Protein AF-A0A972NHW4-F1 (afdb_monomer_lite)

Radius of gyration: 21.45 Å; chains: 1; bounding box: 63×62×29 Å

Secondary structure (DSSP, 8-state):
--------S-PPP------HHHHHHHHHHTTT-HHHHHHHHHHHHHHHHHH--HHHHHHHHHS--PPP-----PPP---

Sequence (79 aa):
MARRRKAGPKYKKISISVPKSFYYILLGVAQGDEKKLNKLIRGIIEDKFRESTVEELQAYIAKPEPEPEEKEELPPEQP

Structure (mmCIF, N/CA/C/O backbone):
data_AF-A0A972NHW4-F1
#
_entry.id   AF-A0A972NHW4-F1
#
loop_
_atom_site.group_PDB
_atom_site.id
_atom_site.type_symbol
_atom_site.label_atom_id
_atom_site.label_alt_id
_atom_site.label_comp_id
_atom_site.label_asym_id
_atom_site.label_entity_id
_atom_site.label_seq_id
_atom_site.pdbx_PDB_ins_code
_atom_site.Cartn_x
_atom_site.Cartn_y
_atom_site.Cartn_z
_atom_site.occupancy
_atom_site.B_iso_or_equiv
_atom_site.auth_seq_id
_atom_site.auth_comp_id
_atom_site.auth_asym_id
_atom_site.auth_atom_id
_atom_site.pdbx_PDB_model_num
ATOM 1 N N . MET A 1 1 ? 31.625 20.894 -1.901 1.00 39.22 1 MET A N 1
ATOM 2 C CA . MET A 1 1 ? 31.276 19.796 -0.968 1.00 39.22 1 MET A CA 1
ATOM 3 C C . MET A 1 1 ? 29.762 19.759 -0.802 1.00 39.22 1 MET A C 1
ATOM 5 O O . MET A 1 1 ? 29.184 20.766 -0.410 1.00 39.22 1 MET A O 1
ATOM 9 N N . ALA A 1 2 ? 29.100 18.662 -1.177 1.00 52.19 2 ALA A N 1
ATOM 10 C CA . ALA A 1 2 ? 27.641 18.566 -1.120 1.00 52.19 2 ALA A CA 1
ATOM 11 C C . ALA A 1 2 ? 27.148 18.620 0.338 1.00 52.19 2 ALA A C 1
ATOM 13 O O . ALA A 1 2 ? 27.553 17.806 1.169 1.00 52.19 2 ALA A O 1
ATOM 14 N N . ARG A 1 3 ? 26.275 19.589 0.652 1.00 50.59 3 ARG A N 1
ATOM 15 C CA . ARG A 1 3 ? 25.586 19.699 1.947 1.00 50.59 3 ARG A CA 1
ATOM 16 C C . ARG A 1 3 ? 24.811 18.404 2.199 1.00 50.59 3 ARG A C 1
ATOM 18 O O . ARG A 1 3 ? 23.762 18.174 1.601 1.00 50.59 3 ARG A O 1
ATOM 25 N N . ARG A 1 4 ? 25.326 17.566 3.101 1.00 57.03 4 ARG A N 1
ATOM 26 C CA . ARG A 1 4 ? 24.623 16.400 3.642 1.00 57.03 4 ARG A CA 1
ATOM 27 C C . ARG A 1 4 ? 23.356 16.929 4.321 1.00 57.03 4 ARG A C 1
ATOM 29 O O . ARG A 1 4 ? 23.432 17.513 5.401 1.00 57.03 4 ARG A O 1
ATOM 36 N N . ARG A 1 5 ? 22.199 16.810 3.659 1.00 57.62 5 ARG A N 1
ATOM 37 C CA . ARG A 1 5 ? 20.901 17.099 4.281 1.00 57.62 5 ARG A CA 1
ATOM 38 C C . ARG A 1 5 ? 20.824 16.212 5.521 1.00 57.62 5 ARG A C 1
ATOM 40 O O . ARG A 1 5 ? 20.897 14.992 5.389 1.00 57.62 5 ARG A O 1
ATOM 47 N N . LYS A 1 6 ? 20.788 16.822 6.711 1.00 49.69 6 LYS A N 1
ATOM 48 C CA . LYS A 1 6 ? 20.586 16.111 7.977 1.00 49.69 6 LYS A CA 1
ATOM 49 C C . LYS A 1 6 ? 19.312 15.292 7.796 1.00 49.69 6 LYS A C 1
ATOM 51 O O . LYS A 1 6 ? 18.239 15.868 7.643 1.00 49.69 6 LYS A O 1
ATOM 56 N N . ALA A 1 7 ? 19.452 13.972 7.688 1.00 51.56 7 ALA A N 1
ATOM 57 C CA . ALA A 1 7 ? 18.304 13.087 7.659 1.00 51.56 7 ALA A CA 1
ATOM 58 C C . ALA A 1 7 ? 17.511 13.375 8.938 1.00 51.56 7 ALA A C 1
ATOM 60 O O . ALA A 1 7 ? 18.108 13.442 10.015 1.00 51.56 7 ALA A O 1
ATOM 61 N N . GLY A 1 8 ? 16.212 13.640 8.791 1.00 58.31 8 GLY A N 1
ATOM 62 C CA . GLY A 1 8 ? 15.306 13.869 9.912 1.00 58.31 8 GLY A CA 1
ATOM 63 C C . GLY A 1 8 ? 15.295 12.688 10.895 1.00 58.31 8 GLY A C 1
ATOM 64 O O . GLY A 1 8 ? 16.040 11.721 10.701 1.00 58.31 8 GLY A O 1
ATOM 65 N N . PRO A 1 9 ? 14.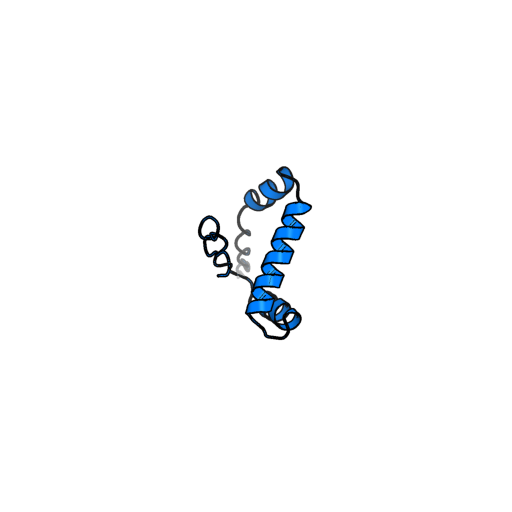471 12.745 11.958 1.00 58.34 9 PRO A N 1
ATOM 66 C CA . PRO A 1 9 ? 14.348 11.649 12.922 1.00 58.34 9 PRO A CA 1
ATOM 67 C C . PRO A 1 9 ? 14.264 10.315 12.175 1.00 58.34 9 PRO A C 1
ATOM 69 O O . PRO A 1 9 ? 13.478 10.192 11.236 1.00 58.34 9 PRO A O 1
ATOM 72 N N . LYS A 1 10 ? 15.151 9.365 12.517 1.00 60.22 10 LYS A N 1
ATOM 73 C CA . LYS A 1 10 ? 15.273 8.067 11.835 1.00 60.22 10 LYS A CA 1
ATOM 74 C C . LYS A 1 10 ? 13.873 7.475 11.699 1.00 60.22 10 LYS A C 1
ATOM 76 O O . LYS A 1 10 ? 13.294 7.071 12.703 1.00 60.22 10 LYS A O 1
ATOM 81 N N . TYR A 1 11 ? 13.335 7.463 10.479 1.00 65.44 11 TYR A N 1
ATOM 82 C CA . TYR A 1 11 ? 12.014 6.910 10.209 1.00 65.44 11 TYR A CA 1
ATOM 83 C C . TYR A 1 11 ? 11.956 5.503 10.806 1.00 65.44 11 TYR A C 1
ATOM 85 O O . TYR A 1 11 ? 12.811 4.663 10.505 1.00 65.44 11 TYR A O 1
ATOM 93 N N . LYS A 1 12 ? 10.998 5.271 11.710 1.00 75.56 12 LYS A N 1
ATOM 94 C CA . LYS A 1 12 ? 10.796 3.953 12.308 1.00 75.56 12 LYS A CA 1
ATOM 95 C C . LYS A 1 12 ? 10.461 3.007 11.157 1.00 75.56 12 LYS A C 1
ATOM 97 O O . LYS A 1 12 ? 9.528 3.267 10.403 1.00 75.56 12 LYS A O 1
ATOM 102 N N . LYS A 1 13 ? 11.262 1.955 10.972 1.00 82.44 13 LYS A N 1
ATOM 103 C CA . LYS A 1 13 ? 10.914 0.903 10.015 1.00 82.44 13 LYS A CA 1
ATOM 104 C C . LYS A 1 13 ? 9.652 0.228 10.539 1.00 82.44 13 LYS A C 1
ATOM 106 O O . LYS A 1 13 ? 9.636 -0.203 11.690 1.00 82.44 13 LYS A O 1
ATOM 111 N N . ILE A 1 14 ? 8.615 0.180 9.714 1.00 83.75 14 ILE A N 1
ATOM 112 C CA . ILE A 1 14 ? 7.360 -0.495 10.029 1.00 83.75 14 ILE A CA 1
ATOM 113 C C . ILE A 1 14 ? 7.283 -1.718 9.122 1.00 83.75 14 ILE A C 1
ATOM 115 O O . ILE A 1 14 ? 7.488 -1.610 7.914 1.00 83.75 14 ILE A O 1
ATOM 119 N N . SER A 1 15 ? 7.032 -2.877 9.717 1.00 88.12 15 SER A N 1
ATOM 120 C CA . SER A 1 15 ? 6.663 -4.093 9.001 1.00 88.12 15 SER A CA 1
ATOM 121 C C . SER A 1 15 ? 5.146 -4.145 8.899 1.00 88.12 15 SER A C 1
ATOM 123 O O . SER A 1 15 ? 4.463 -4.027 9.916 1.00 88.12 15 SER A O 1
ATOM 125 N N . ILE A 1 16 ? 4.631 -4.323 7.688 1.00 87.81 16 ILE A N 1
ATOM 126 C CA . ILE A 1 16 ? 3.205 -4.535 7.448 1.00 87.81 16 ILE A CA 1
ATOM 127 C C . ILE A 1 16 ? 2.981 -5.974 7.001 1.00 87.81 16 ILE A C 1
ATOM 129 O O . ILE A 1 16 ? 3.710 -6.488 6.152 1.00 87.81 16 ILE A O 1
ATOM 133 N N . SER A 1 17 ? 1.970 -6.611 7.580 1.00 90.19 17 SER A N 1
ATOM 134 C CA . SER A 1 17 ? 1.495 -7.922 7.150 1.00 90.19 17 SER A CA 1
ATOM 135 C C . SER A 1 17 ? 0.349 -7.709 6.173 1.00 90.19 17 SER A C 1
ATOM 137 O O . SER A 1 17 ? -0.594 -6.983 6.477 1.00 90.19 17 SER A O 1
ATOM 139 N N . VAL A 1 18 ? 0.433 -8.324 4.998 1.00 91.00 18 VAL A N 1
ATOM 140 C CA . VAL A 1 18 ? -0.610 -8.250 3.970 1.00 91.00 18 VAL A CA 1
ATOM 141 C C . VAL A 1 18 ? -0.886 -9.642 3.401 1.00 91.00 18 VAL A C 1
ATOM 143 O O . VAL A 1 18 ? 0.022 -10.480 3.394 1.00 91.00 18 VAL A O 1
ATOM 146 N N 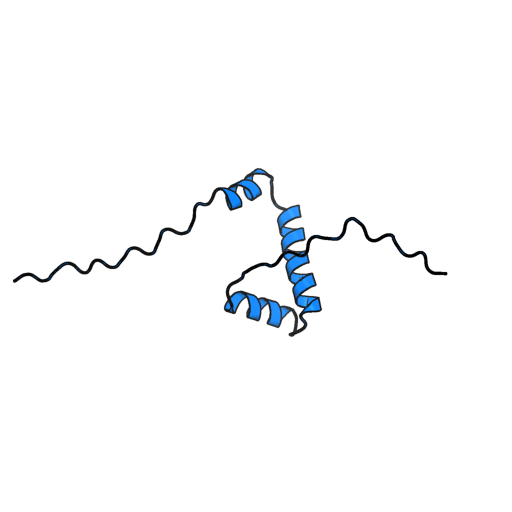. PRO A 1 19 ? -2.103 -9.908 2.890 1.00 96.19 19 PRO A N 1
ATOM 147 C CA . PRO A 1 19 ? -2.392 -11.146 2.177 1.00 96.19 19 PRO A CA 1
ATOM 148 C C . PRO A 1 19 ? -1.414 -11.372 1.019 1.00 96.19 19 PRO A C 1
ATOM 150 O O . PRO A 1 19 ? -1.052 -10.437 0.300 1.00 96.19 19 PRO A O 1
ATOM 153 N N . LYS A 1 20 ? -1.019 -12.632 0.802 1.00 96.00 20 LYS A N 1
ATOM 154 C CA . LYS A 1 20 ? -0.055 -13.013 -0.245 1.00 96.00 20 LYS A CA 1
ATOM 155 C C . LYS A 1 20 ? -0.494 -12.532 -1.631 1.00 96.00 20 LYS A C 1
ATOM 157 O O . LYS A 1 20 ? 0.317 -12.001 -2.383 1.00 96.00 20 LYS A O 1
ATOM 162 N N . SER A 1 21 ? -1.780 -12.676 -1.949 1.00 96.75 21 SER A N 1
ATOM 163 C CA . SER A 1 21 ? -2.376 -12.185 -3.197 1.00 96.75 21 SER A CA 1
ATOM 164 C C . SER A 1 21 ? -2.189 -10.676 -3.359 1.00 96.75 21 SER A C 1
ATOM 166 O O . SER A 1 21 ? -1.707 -10.223 -4.394 1.00 96.75 21 SER A O 1
ATOM 168 N N . PHE A 1 22 ? -2.490 -9.905 -2.314 1.00 95.88 22 PHE A N 1
ATOM 169 C CA . PHE A 1 22 ? -2.358 -8.452 -2.321 1.00 95.88 22 PHE A CA 1
ATOM 170 C C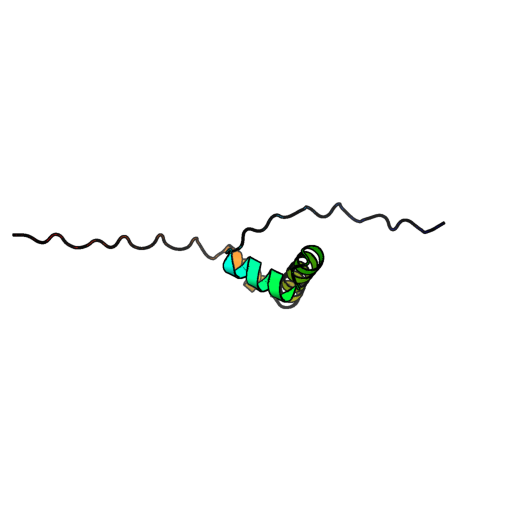 . PHE A 1 22 ? -0.907 -8.007 -2.524 1.00 95.88 22 PHE A C 1
ATOM 172 O O . PHE A 1 22 ? -0.639 -7.130 -3.346 1.00 95.88 22 PHE A O 1
ATOM 179 N N . TYR A 1 23 ? 0.041 -8.666 -1.852 1.00 95.81 23 TYR A N 1
ATOM 180 C CA . TYR A 1 23 ? 1.468 -8.424 -2.064 1.00 95.81 23 TYR A CA 1
ATOM 181 C C . TYR A 1 23 ? 1.870 -8.615 -3.533 1.00 95.81 23 TYR A C 1
ATOM 183 O O . TYR A 1 23 ? 2.489 -7.723 -4.110 1.00 95.81 23 TYR A O 1
ATOM 191 N N . TYR A 1 24 ? 1.497 -9.738 -4.160 1.00 97.25 24 TYR A N 1
ATOM 192 C CA . TYR A 1 24 ? 1.888 -10.008 -5.548 1.00 97.25 24 TYR A CA 1
ATOM 193 C C . TYR A 1 24 ? 1.212 -9.084 -6.558 1.00 97.25 24 TYR A C 1
ATOM 195 O O . TYR A 1 24 ? 1.844 -8.727 -7.550 1.00 97.25 24 TYR A O 1
ATOM 203 N N . ILE A 1 25 ? -0.023 -8.646 -6.299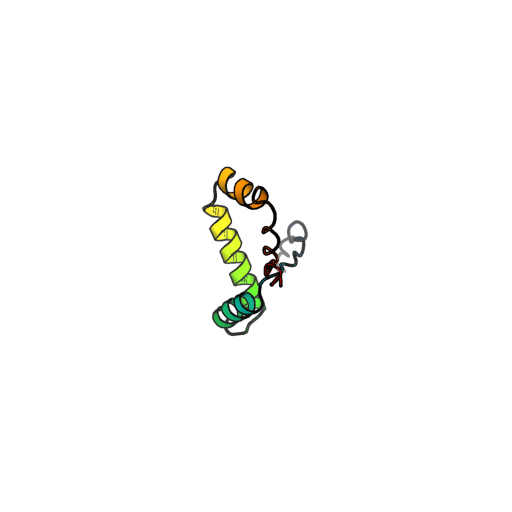 1.00 97.25 25 ILE A N 1
ATOM 204 C CA . ILE A 1 25 ? -0.686 -7.628 -7.125 1.00 97.25 25 ILE A CA 1
ATOM 205 C C . ILE A 1 25 ? 0.123 -6.328 -7.086 1.00 97.25 25 ILE A C 1
ATOM 207 O O . ILE A 1 25 ? 0.511 -5.811 -8.134 1.00 97.25 25 ILE A O 1
ATOM 211 N N . LEU A 1 26 ? 0.446 -5.829 -5.888 1.00 96.62 26 LEU A N 1
ATOM 212 C CA . LEU A 1 26 ? 1.232 -4.602 -5.738 1.00 96.62 26 LEU A CA 1
ATOM 213 C C . LEU A 1 26 ? 2.643 -4.746 -6.317 1.00 96.62 26 LEU A C 1
ATOM 215 O O . LEU A 1 26 ? 3.161 -3.812 -6.928 1.00 96.62 26 LEU A O 1
ATOM 219 N N . LEU A 1 27 ? 3.263 -5.916 -6.158 1.00 97.31 27 LEU A N 1
ATOM 220 C CA . LEU A 1 27 ? 4.568 -6.207 -6.740 1.00 97.31 27 LEU A CA 1
ATOM 221 C C . LEU A 1 27 ? 4.511 -6.221 -8.275 1.00 97.31 27 LEU A C 1
ATOM 223 O O . LEU A 1 27 ? 5.419 -5.695 -8.916 1.00 97.31 27 LEU A O 1
ATOM 227 N N . GLY A 1 28 ? 3.441 -6.761 -8.865 1.00 97.94 28 GLY A N 1
ATOM 228 C CA . GLY A 1 28 ? 3.191 -6.716 -10.306 1.00 97.94 28 GLY A CA 1
ATOM 229 C C . GLY A 1 28 ? 3.058 -5.283 -10.824 1.00 97.94 28 GLY A C 1
ATOM 230 O O . GLY A 1 28 ? 3.721 -4.921 -11.795 1.00 97.94 28 GLY A O 1
ATOM 231 N N . VAL A 1 29 ? 2.301 -4.433 -10.119 1.00 97.19 29 VAL A N 1
ATOM 232 C CA . VAL A 1 29 ? 2.209 -2.986 -10.411 1.00 97.19 29 VAL A CA 1
ATOM 233 C C . VAL A 1 29 ? 3.581 -2.313 -10.304 1.00 97.19 29 VAL A C 1
ATOM 235 O O . VAL A 1 29 ? 3.950 -1.487 -11.138 1.00 97.19 29 VAL A O 1
ATOM 238 N N . ALA A 1 30 ? 4.382 -2.709 -9.315 1.00 97.62 30 ALA A N 1
ATOM 239 C CA . ALA A 1 30 ? 5.756 -2.253 -9.136 1.00 97.62 30 ALA A CA 1
ATOM 240 C C . ALA A 1 30 ? 6.766 -2.904 -10.106 1.00 97.62 30 ALA A C 1
ATOM 242 O O . ALA A 1 30 ? 7.968 -2.656 -9.983 1.00 97.62 30 ALA A O 1
ATOM 243 N N . GLN A 1 31 ? 6.310 -3.705 -11.075 1.00 97.19 31 GLN A N 1
ATOM 244 C CA . GLN A 1 31 ? 7.140 -4.387 -12.075 1.00 97.19 31 GLN A CA 1
ATOM 245 C C . GLN A 1 31 ? 8.213 -5.301 -11.457 1.00 97.19 31 GLN A C 1
ATOM 247 O O . GLN A 1 31 ? 9.331 -5.385 -11.963 1.00 97.19 31 GLN A O 1
ATOM 252 N N . GLY A 1 32 ? 7.904 -5.945 -10.329 1.00 96.56 32 GLY A N 1
ATOM 253 C CA . GLY A 1 32 ? 8.838 -6.821 -9.618 1.00 96.56 32 GLY A CA 1
ATOM 254 C C . GLY A 1 32 ? 9.928 -6.098 -8.817 1.00 96.56 32 GLY A C 1
ATOM 255 O O . GLY A 1 32 ? 10.759 -6.759 -8.202 1.00 96.56 32 GLY A O 1
ATOM 256 N N . ASP A 1 33 ? 9.950 -4.761 -8.794 1.00 97.50 33 ASP A N 1
ATOM 257 C CA . ASP A 1 33 ? 10.970 -3.982 -8.084 1.00 97.50 33 ASP A CA 1
ATOM 258 C C . ASP A 1 33 ? 10.511 -3.634 -6.659 1.00 97.50 33 ASP A C 1
ATOM 260 O O . ASP A 1 33 ? 9.636 -2.788 -6.445 1.00 97.50 33 ASP A O 1
ATOM 264 N N . GLU A 1 34 ? 11.155 -4.237 -5.656 1.00 94.44 34 GLU A N 1
ATOM 265 C CA . GLU A 1 34 ? 10.858 -3.996 -4.238 1.00 94.44 34 GLU A CA 1
ATOM 266 C C . GLU A 1 34 ? 11.032 -2.528 -3.813 1.00 94.44 34 GLU A C 1
ATOM 268 O O . GLU A 1 34 ? 10.329 -2.038 -2.923 1.00 94.44 34 GLU A O 1
ATOM 273 N N . LYS A 1 35 ? 11.950 -1.774 -4.430 1.00 94.81 35 LYS A N 1
ATOM 274 C CA . LYS A 1 35 ? 12.118 -0.346 -4.114 1.00 94.81 35 LYS A CA 1
ATOM 275 C C . LYS A 1 35 ? 10.939 0.463 -4.641 1.00 94.81 35 LYS A C 1
ATOM 277 O O . LYS A 1 35 ? 10.514 1.406 -3.969 1.00 94.81 35 LYS A O 1
ATOM 282 N N . LYS A 1 36 ? 10.410 0.116 -5.819 1.00 97.00 36 LYS A N 1
ATOM 283 C CA . LYS A 1 36 ? 9.184 0.727 -6.358 1.00 97.00 36 LYS A CA 1
ATOM 284 C C . LYS A 1 36 ? 7.969 0.324 -5.532 1.00 97.00 36 LYS A C 1
ATOM 286 O O . LYS A 1 36 ? 7.171 1.200 -5.218 1.00 97.00 36 LYS A O 1
ATOM 291 N N . LEU A 1 37 ? 7.886 -0.932 -5.093 1.00 96.12 37 LEU A N 1
ATOM 292 C CA . LEU A 1 37 ? 6.825 -1.410 -4.205 1.00 96.12 37 LEU A CA 1
ATOM 293 C C . LEU A 1 37 ? 6.771 -0.596 -2.906 1.00 96.12 37 LEU A C 1
ATOM 295 O O . LEU A 1 37 ? 5.717 -0.089 -2.535 1.00 96.12 37 LEU A O 1
ATOM 299 N N . ASN A 1 38 ? 7.917 -0.386 -2.255 1.00 94.06 38 ASN A N 1
ATOM 300 C CA . ASN A 1 38 ? 7.984 0.432 -1.041 1.00 94.06 38 ASN A CA 1
ATOM 301 C C . ASN A 1 38 ? 7.539 1.886 -1.281 1.00 94.06 38 ASN A C 1
ATOM 303 O O . ASN A 1 38 ? 6.879 2.481 -0.429 1.00 94.06 38 ASN A O 1
ATOM 307 N N . LYS A 1 39 ? 7.879 2.469 -2.440 1.00 95.19 39 LYS A N 1
ATOM 308 C CA . LYS A 1 39 ? 7.407 3.812 -2.821 1.00 95.19 39 LYS A CA 1
ATOM 309 C C . LYS A 1 39 ? 5.903 3.835 -3.092 1.00 95.19 39 LYS A C 1
ATOM 311 O O . LYS A 1 39 ? 5.250 4.780 -2.670 1.00 95.19 39 LYS A O 1
ATOM 316 N N . LEU A 1 40 ? 5.375 2.810 -3.759 1.00 95.69 40 LEU A N 1
ATOM 317 C CA . LEU A 1 40 ? 3.954 2.657 -4.062 1.00 95.69 40 LEU A CA 1
ATOM 318 C C . LEU A 1 40 ? 3.132 2.565 -2.775 1.00 95.69 40 LEU A C 1
ATOM 320 O O . LEU A 1 40 ? 2.222 3.362 -2.582 1.00 95.69 40 LEU A O 1
ATOM 324 N N . ILE A 1 41 ? 3.500 1.652 -1.871 1.00 94.31 41 ILE A N 1
ATOM 325 C CA . ILE A 1 41 ? 2.839 1.481 -0.569 1.00 94.31 41 ILE A CA 1
ATOM 326 C C . ILE A 1 41 ? 2.846 2.801 0.202 1.00 94.31 41 ILE A C 1
ATOM 328 O O . ILE A 1 41 ? 1.823 3.220 0.737 1.00 94.31 41 ILE A O 1
ATOM 332 N N . ARG A 1 42 ? 3.994 3.486 0.227 1.00 92.94 42 ARG A N 1
ATOM 333 C CA . ARG A 1 42 ? 4.106 4.792 0.872 1.00 92.94 42 ARG A CA 1
ATOM 334 C C . ARG A 1 42 ? 3.176 5.833 0.244 1.00 92.94 42 ARG A C 1
ATOM 336 O O . ARG A 1 42 ? 2.526 6.550 0.992 1.00 92.94 42 ARG A O 1
ATOM 343 N N . GLY A 1 43 ? 3.112 5.904 -1.086 1.00 94.19 43 GLY A N 1
ATOM 344 C CA . GLY A 1 43 ? 2.212 6.810 -1.803 1.00 94.19 43 GLY A CA 1
ATOM 345 C C . GLY A 1 43 ? 0.750 6.558 -1.445 1.00 94.19 43 GLY A C 1
ATOM 346 O O . GLY A 1 43 ? 0.075 7.478 -1.013 1.00 94.19 43 GLY A O 1
ATOM 347 N N . ILE A 1 44 ? 0.309 5.296 -1.487 1.00 93.69 44 ILE A N 1
ATOM 348 C CA . ILE A 1 44 ? -1.064 4.902 -1.127 1.00 93.69 44 ILE A CA 1
ATOM 349 C C . ILE A 1 44 ? -1.422 5.356 0.295 1.00 93.69 44 ILE A C 1
ATOM 351 O O . ILE A 1 44 ? -2.500 5.903 0.517 1.00 93.69 44 ILE A O 1
ATOM 355 N N . ILE A 1 45 ? -0.522 5.146 1.262 1.00 91.38 45 ILE A N 1
ATOM 356 C CA . ILE A 1 45 ? -0.749 5.558 2.655 1.00 91.38 45 ILE A CA 1
ATOM 357 C C . ILE A 1 45 ? -0.790 7.086 2.774 1.00 91.38 45 ILE A C 1
ATOM 359 O O . ILE A 1 45 ? -1.663 7.615 3.457 1.00 91.38 45 ILE A O 1
ATOM 363 N N . GLU A 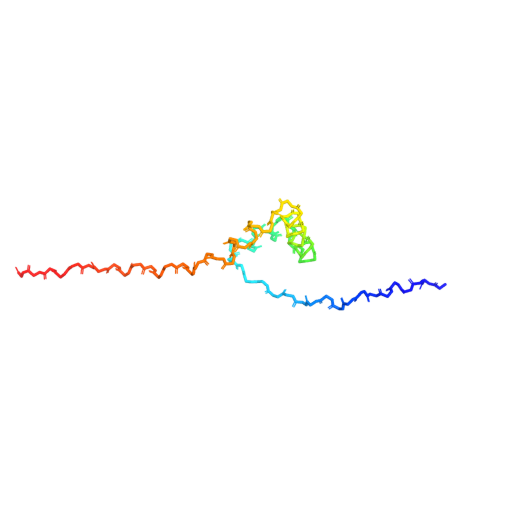1 46 ? 0.143 7.798 2.134 1.00 91.19 46 GLU A N 1
ATOM 364 C CA . GLU A 1 46 ? 0.191 9.264 2.173 1.00 91.19 46 GLU A CA 1
ATOM 365 C C . GLU A 1 46 ? -1.045 9.893 1.516 1.00 91.19 46 GLU A C 1
ATOM 367 O O . GLU A 1 46 ? -1.598 10.841 2.072 1.00 91.19 46 GLU A O 1
ATOM 372 N N . ASP A 1 47 ? -1.501 9.356 0.385 1.00 93.50 47 ASP A N 1
ATOM 373 C CA . ASP A 1 47 ? -2.691 9.832 -0.323 1.00 93.50 47 ASP A CA 1
ATOM 374 C C . ASP A 1 47 ? -3.951 9.568 0.506 1.00 93.50 47 ASP A C 1
ATOM 376 O O . ASP A 1 47 ? -4.711 10.498 0.782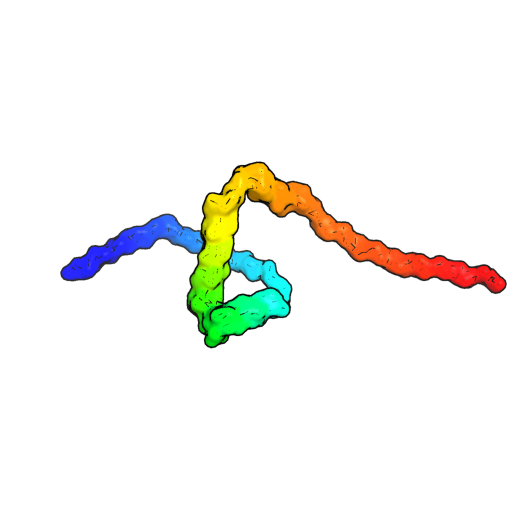 1.00 93.50 47 ASP A O 1
ATOM 380 N N . LYS A 1 48 ? -4.114 8.346 1.037 1.00 89.50 48 LYS A N 1
ATOM 381 C CA . LYS A 1 48 ? -5.253 8.032 1.910 1.00 89.50 48 LYS A CA 1
ATOM 382 C C . LYS A 1 48 ? -5.264 8.909 3.161 1.00 89.50 48 LYS A C 1
ATOM 384 O O . LYS A 1 48 ? -6.322 9.386 3.557 1.00 89.50 48 LYS A O 1
ATOM 389 N N . PHE A 1 49 ? -4.106 9.153 3.774 1.00 89.31 49 PHE A N 1
ATOM 390 C CA . PHE A 1 49 ? -3.993 10.024 4.945 1.00 89.31 49 PHE A CA 1
ATOM 391 C C . PHE A 1 49 ? -4.353 11.485 4.642 1.00 89.31 49 PHE A C 1
ATOM 393 O O . PHE A 1 49 ? -4.957 12.136 5.486 1.00 89.31 49 PHE A O 1
ATOM 400 N N . ARG A 1 50 ? -4.009 12.007 3.457 1.00 89.88 50 ARG A N 1
ATOM 401 C CA . ARG A 1 50 ? -4.377 13.378 3.057 1.00 89.88 50 ARG A CA 1
ATOM 402 C C . ARG A 1 50 ? -5.879 13.559 2.877 1.00 89.88 50 ARG A C 1
ATOM 404 O O . ARG A 1 50 ? -6.376 14.653 3.115 1.00 89.88 50 ARG A O 1
ATOM 411 N N . GLU A 1 51 ? -6.566 12.515 2.431 1.00 91.25 51 GLU A N 1
ATOM 412 C CA . GLU A 1 51 ? -8.004 12.553 2.156 1.00 91.25 51 GLU A CA 1
ATOM 413 C C . GLU A 1 51 ? -8.865 12.205 3.376 1.00 91.25 51 GLU A C 1
ATOM 415 O O . GLU A 1 51 ? -10.040 12.555 3.404 1.00 91.25 51 GLU A O 1
ATOM 420 N N . SER A 1 52 ? -8.305 11.520 4.378 1.00 87.75 52 SER A N 1
ATOM 421 C CA . SER A 1 52 ? -9.080 11.013 5.517 1.00 87.75 52 SER A CA 1
ATOM 422 C C . SER A 1 52 ? -9.278 12.069 6.608 1.00 87.75 52 SER A C 1
ATOM 424 O O . SER A 1 52 ? -8.359 12.814 6.957 1.00 87.75 52 SER A O 1
ATOM 426 N N . THR A 1 53 ? -10.463 12.079 7.220 1.00 90.50 53 THR A N 1
ATOM 427 C CA . THR A 1 53 ? -10.724 12.852 8.445 1.00 90.50 53 THR A CA 1
ATOM 428 C C . THR A 1 53 ? -10.220 12.104 9.685 1.00 90.50 53 THR A C 1
ATOM 430 O O . THR A 1 53 ? -9.945 10.903 9.652 1.00 90.50 53 THR A O 1
ATOM 433 N N . VAL A 1 54 ? -10.110 12.803 10.820 1.00 87.00 54 VAL A N 1
ATOM 434 C CA . VAL A 1 54 ? -9.735 12.171 12.101 1.00 87.00 54 VAL A CA 1
ATOM 435 C C . VAL A 1 54 ? -10.739 11.081 12.498 1.00 87.00 54 VAL A C 1
ATOM 437 O O . VAL A 1 54 ? -10.334 10.026 12.980 1.00 87.00 54 VAL A O 1
ATOM 440 N N . GLU A 1 55 ? -12.029 11.313 12.256 1.00 86.44 55 GLU A N 1
ATOM 441 C CA . GLU A 1 55 ? -13.120 10.384 12.574 1.00 86.44 55 GLU A CA 1
ATOM 442 C C . GLU A 1 55 ? -13.017 9.087 11.757 1.00 86.44 55 GLU A C 1
ATOM 444 O O . GLU A 1 55 ? -13.130 7.991 12.308 1.00 86.44 55 GLU A O 1
ATOM 449 N N . GLU A 1 56 ? -12.706 9.186 10.460 1.00 85.94 56 GLU A N 1
ATOM 450 C CA . GLU A 1 56 ? -12.486 8.016 9.602 1.00 85.94 56 GLU A CA 1
ATOM 451 C C . GLU A 1 56 ? -11.293 7.179 10.069 1.00 85.94 56 GLU A C 1
ATOM 453 O O . GLU A 1 56 ? -11.371 5.951 10.122 1.00 85.94 56 GLU A O 1
ATOM 458 N N . LEU A 1 57 ? -10.188 7.832 10.443 1.00 87.56 57 LEU A N 1
ATOM 459 C CA . LEU A 1 57 ? -9.003 7.145 10.958 1.00 87.56 57 LEU A CA 1
ATOM 460 C C . LEU A 1 57 ? -9.288 6.426 12.282 1.00 87.56 57 LEU A C 1
ATOM 462 O O . LEU A 1 57 ? -8.820 5.304 12.483 1.00 87.56 57 LEU A O 1
ATOM 466 N N . GLN A 1 58 ? -10.085 7.033 13.164 1.00 87.06 58 GLN A N 1
ATOM 467 C CA . GLN A 1 58 ? -10.525 6.398 14.408 1.00 87.06 58 GLN A CA 1
ATOM 468 C C . GLN A 1 58 ? -11.408 5.172 14.145 1.00 87.06 58 GLN A C 1
ATOM 470 O O . GLN A 1 58 ? -11.257 4.161 14.831 1.00 87.06 58 GLN A O 1
ATOM 475 N N . ALA A 1 59 ? -12.260 5.207 13.117 1.00 86.81 59 ALA A N 1
ATOM 476 C CA . ALA A 1 59 ? -13.103 4.069 12.754 1.00 86.81 59 ALA A CA 1
ATOM 477 C C . ALA A 1 59 ? -12.294 2.821 12.342 1.00 86.81 59 ALA A C 1
ATOM 479 O O . ALA A 1 59 ? -12.713 1.701 12.635 1.00 86.81 59 ALA A O 1
ATOM 480 N N . TYR A 1 60 ? -11.116 2.983 11.723 1.00 82.94 60 TYR A N 1
ATOM 481 C CA . TYR A 1 60 ? -10.229 1.848 11.408 1.00 82.94 60 TYR A CA 1
ATOM 482 C C . TYR A 1 60 ? -9.635 1.176 12.650 1.00 82.94 60 TYR A C 1
ATOM 484 O O . TYR A 1 60 ? -9.301 -0.003 12.593 1.00 82.94 60 TYR A O 1
ATOM 492 N N . ILE A 1 61 ? -9.502 1.911 13.755 1.00 83.19 61 ILE A N 1
ATOM 493 C CA . ILE A 1 61 ? -9.035 1.377 15.041 1.00 83.19 61 ILE A CA 1
ATOM 494 C C . ILE A 1 61 ? -10.203 0.743 15.804 1.00 83.19 61 ILE A C 1
ATOM 496 O O . ILE A 1 61 ? -10.024 -0.257 16.489 1.00 83.19 61 ILE A O 1
ATOM 500 N N . ALA A 1 62 ? -11.397 1.329 15.683 1.00 81.56 62 ALA A N 1
ATOM 501 C CA . ALA A 1 62 ? -12.586 0.918 16.420 1.00 81.56 62 ALA A CA 1
ATOM 502 C C . ALA A 1 62 ? -13.274 -0.341 15.868 1.00 81.56 62 ALA A C 1
ATOM 504 O O . ALA A 1 62 ? -14.128 -0.888 16.562 1.00 81.56 62 ALA A O 1
ATOM 505 N N . LYS A 1 63 ? -12.936 -0.814 14.657 1.00 62.72 63 LYS A N 1
ATOM 506 C CA . LYS A 1 63 ? -13.410 -2.120 14.173 1.00 62.72 63 LYS A CA 1
ATOM 507 C C . LYS A 1 63 ? -12.826 -3.226 15.065 1.00 62.72 63 LYS A C 1
ATOM 509 O O . LYS A 1 63 ? -11.612 -3.432 15.011 1.00 62.72 63 LYS A O 1
ATOM 514 N N . PRO A 1 64 ? -13.648 -3.930 15.866 1.00 54.16 64 PRO A N 1
ATOM 515 C CA . PRO A 1 64 ? -13.184 -5.101 16.589 1.00 54.16 64 PRO A CA 1
ATOM 516 C C . PRO A 1 64 ? -12.811 -6.194 15.581 1.00 54.16 64 PRO A C 1
ATOM 518 O O . PRO A 1 64 ? -13.214 -6.146 14.416 1.00 54.16 64 PRO A O 1
ATOM 521 N N . GLU A 1 65 ? -12.001 -7.140 16.041 1.00 55.41 65 GLU A N 1
ATOM 522 C CA . GLU A 1 65 ? -11.518 -8.311 15.308 1.00 55.41 65 GLU A CA 1
ATOM 523 C C . GLU A 1 65 ? -12.610 -8.990 14.458 1.00 55.41 65 GLU A C 1
ATOM 525 O O . GLU A 1 65 ? -13.782 -8.957 14.840 1.00 55.41 65 GLU A O 1
ATOM 530 N N . PRO A 1 66 ? -12.255 -9.616 13.315 1.00 53.62 66 PRO A N 1
ATOM 531 C CA . PRO A 1 66 ? -13.203 -10.462 12.603 1.00 53.62 66 PRO A CA 1
ATOM 532 C C . PRO A 1 66 ? -13.748 -11.507 13.580 1.00 53.62 66 PRO A C 1
ATOM 534 O O . PRO A 1 66 ? -12.972 -12.178 14.263 1.00 53.62 66 PRO A O 1
ATOM 537 N N . GLU A 1 67 ? -15.074 -11.605 13.658 1.00 53.03 67 GLU A N 1
ATOM 538 C CA . GLU A 1 67 ? -15.753 -12.682 14.371 1.00 53.03 67 GLU A CA 1
ATOM 539 C C . GLU A 1 67 ? -15.110 -14.016 13.955 1.00 53.03 67 GLU A C 1
ATOM 541 O O . GLU A 1 67 ? -14.869 -14.225 12.759 1.00 53.03 67 GLU A O 1
ATOM 546 N N . PRO A 1 68 ? -14.757 -14.899 14.907 1.00 51.06 68 PRO A N 1
ATOM 547 C CA . PRO A 1 68 ? -14.291 -16.225 14.549 1.00 51.06 68 PRO A CA 1
ATOM 548 C C . PRO A 1 68 ? -15.400 -16.887 13.736 1.00 51.06 68 PRO A C 1
ATOM 550 O O . PRO A 1 68 ? -16.540 -16.923 14.193 1.00 51.06 68 PRO A O 1
ATOM 553 N N . GLU A 1 69 ? -15.044 -17.359 12.538 1.00 48.12 69 GLU A N 1
ATOM 554 C CA . GLU A 1 69 ? -15.893 -18.156 11.655 1.00 48.12 69 GLU A CA 1
ATOM 555 C C . GLU A 1 69 ? -16.765 -19.084 12.508 1.00 48.12 69 GLU A C 1
ATOM 557 O O . GLU A 1 69 ? -16.244 -19.910 13.269 1.00 48.12 69 GLU A O 1
ATOM 562 N N . GLU A 1 70 ? -18.084 -18.872 12.444 1.00 46.44 70 GLU A N 1
ATOM 563 C CA . GLU A 1 70 ? -19.065 -19.747 13.066 1.00 46.44 70 GLU A CA 1
ATOM 564 C C . GLU A 1 70 ? -18.703 -21.178 12.679 1.00 46.44 70 GLU A C 1
ATOM 566 O O . GLU A 1 70 ? -18.690 -21.553 11.506 1.00 46.44 70 GLU A O 1
ATOM 571 N N . LYS A 1 71 ? -18.338 -21.966 13.690 1.00 48.94 71 LYS A N 1
ATOM 572 C CA . LYS A 1 71 ? -18.229 -23.411 13.565 1.00 48.94 71 LYS A CA 1
ATOM 573 C C . LYS A 1 71 ? -19.537 -23.889 12.945 1.00 48.94 71 LYS A C 1
ATOM 575 O O . LYS A 1 71 ? -20.592 -23.669 13.532 1.00 48.94 71 LYS A O 1
ATOM 580 N N . GLU A 1 72 ? -19.458 -24.551 11.796 1.00 48.34 72 GLU A N 1
ATOM 581 C CA . GLU A 1 72 ? -20.545 -25.377 11.283 1.00 48.34 72 GLU A CA 1
ATOM 582 C C . GLU A 1 72 ? -20.868 -26.447 12.341 1.00 48.34 72 GLU A C 1
ATOM 584 O O . GLU A 1 72 ? -20.265 -27.520 12.390 1.00 48.34 72 GLU A O 1
ATOM 589 N N . GLU A 1 73 ? -21.798 -26.139 13.244 1.00 53.03 73 GLU A N 1
ATOM 590 C CA . GLU A 1 73 ? -22.510 -27.132 14.036 1.00 53.03 73 GLU A CA 1
ATOM 591 C C . GLU A 1 73 ? -23.469 -27.857 13.087 1.00 53.03 73 GLU A C 1
ATOM 593 O O . GLU A 1 73 ? -24.623 -27.472 12.904 1.00 53.03 73 GLU A O 1
ATOM 598 N N . LEU A 1 74 ? -22.975 -28.913 12.440 1.00 63.47 74 LEU A N 1
ATOM 599 C CA . LEU A 1 74 ? -23.840 -29.938 11.862 1.00 63.47 74 LEU A CA 1
ATOM 600 C C . LEU A 1 74 ? -24.672 -30.540 13.011 1.00 63.47 74 LEU A C 1
ATOM 602 O O . LEU A 1 74 ? -24.079 -31.064 13.962 1.00 63.47 74 LEU A O 1
ATOM 606 N N . PRO A 1 75 ? -26.017 -30.468 12.980 1.00 64.94 75 PRO A N 1
ATOM 607 C CA . PRO A 1 75 ? -26.833 -31.049 14.036 1.00 64.94 75 PRO A CA 1
ATOM 608 C C . PRO A 1 75 ? -26.691 -32.580 14.028 1.00 64.94 75 PRO A C 1
ATOM 610 O O . PRO A 1 75 ? -26.505 -33.176 12.964 1.00 64.94 75 PRO A O 1
ATOM 613 N N . PRO A 1 76 ? -26.775 -33.236 15.199 1.00 59.56 76 PRO A N 1
ATOM 614 C CA . PRO A 1 76 ? -26.669 -34.682 15.282 1.00 59.56 76 PRO A CA 1
ATOM 615 C C . PRO A 1 76 ? -27.888 -35.320 14.612 1.00 59.56 76 PRO A C 1
ATOM 617 O O . PRO A 1 76 ? -29.021 -35.098 15.038 1.00 59.56 76 PRO A O 1
ATOM 620 N N . GLU A 1 77 ? -27.657 -36.147 13.593 1.00 61.31 77 GLU A N 1
ATOM 621 C CA . GLU A 1 77 ? -28.647 -37.142 13.188 1.00 61.31 77 GLU A CA 1
ATOM 622 C C . GLU A 1 77 ? -28.877 -38.086 14.378 1.00 61.31 77 GLU A C 1
ATOM 624 O O . GLU A 1 77 ? -27.974 -38.787 14.837 1.00 61.31 77 GLU A O 1
ATOM 629 N N . GLN A 1 78 ? -30.092 -38.057 14.914 1.00 55.06 78 GLN A N 1
ATOM 630 C CA . GLN A 1 78 ? -30.627 -39.058 15.830 1.00 55.06 78 GLN A CA 1
ATOM 631 C C . GLN A 1 78 ? -32.009 -39.480 15.317 1.00 55.06 78 GLN A C 1
ATOM 633 O O . GLN A 1 78 ? -32.731 -38.627 14.794 1.00 55.06 78 GLN A O 1
ATOM 638 N N . PRO A 1 79 ? -32.493 -40.671 15.695 1.00 61.22 79 PRO A N 1
ATOM 639 C CA . PRO A 1 79 ? -31.865 -41.992 15.632 1.00 61.22 79 PRO A CA 1
ATOM 640 C C . PRO A 1 79 ? -32.503 -42.905 14.564 1.00 61.22 79 PRO A C 1
ATOM 642 O O . PRO A 1 79 ? -33.632 -42.615 14.107 1.00 61.22 79 PRO A O 1
#

pLDDT: mean 78.71, std 18.41, range [39.22, 97.94]

Foldseek 3Di:
DDPPPPPPDDPPDDDDDDDPVVLVVLCVVLVVDPVSSVVVVVVVVVVCVVPDDPVRVVVVVVDDDDDPPPPPPPDDDDD